Protein AF-A0A812GLA1-F1 (afdb_monomer_lite)

Foldseek 3Di:
DDDDDDDPDDDDDPVVVVVVVVVCVVVCVVVVVVVQLVVLLVLLVVQVVVCVVQLVQLLVQCVVPVWLQQSWDPGSRRHHDDDQFDTAGSNKTKGFSQGQQQPPPDTWIWIWDWDDDPSDTDIDIPDTGNNSVVSD

Structure (mmCIF, N/CA/C/O backbone):
data_AF-A0A812GLA1-F1
#
_entry.id   AF-A0A812GLA1-F1
#
loop_
_atom_site.group_PDB
_atom_site.id
_atom_site.type_symbol
_atom_site.label_atom_id
_atom_site.label_alt_id
_atom_site.label_comp_id
_atom_site.label_asym_id
_atom_site.label_entity_id
_atom_site.label_seq_id
_atom_site.pdbx_PDB_ins_code
_atom_site.Cartn_x
_atom_site.Cartn_y
_atom_site.Cartn_z
_atom_site.occupancy
_atom_site.B_iso_or_equiv
_atom_site.auth_seq_id
_atom_site.auth_comp_id
_atom_site.auth_asym_id
_atom_site.auth_atom_id
_atom_site.pdbx_PDB_model_num
ATOM 1 N N . MET A 1 1 ? -60.518 -28.190 35.971 1.00 52.91 1 MET A N 1
ATOM 2 C CA . MET A 1 1 ? -59.984 -26.832 36.213 1.00 52.91 1 MET A CA 1
ATOM 3 C C . MET A 1 1 ? -58.461 -26.913 36.173 1.00 52.91 1 MET A C 1
ATOM 5 O O . MET A 1 1 ? -57.882 -27.539 37.046 1.00 52.91 1 MET A O 1
ATOM 9 N N . LYS A 1 2 ? -57.820 -26.432 35.098 1.00 60.72 2 LYS A N 1
ATOM 10 C CA . LYS A 1 2 ? -56.354 -26.453 34.940 1.00 60.72 2 LYS A CA 1
ATOM 11 C C . LYS A 1 2 ? -55.816 -25.062 35.285 1.00 60.72 2 LYS A C 1
ATOM 13 O O . LYS A 1 2 ? -56.104 -24.107 34.572 1.00 60.72 2 LYS A O 1
ATOM 18 N N . THR A 1 3 ? -55.081 -24.948 36.387 1.00 64.38 3 THR A N 1
ATOM 19 C CA . THR A 1 3 ? -54.486 -23.686 36.851 1.00 64.38 3 THR A CA 1
ATOM 20 C C . THR A 1 3 ? -53.222 -23.397 36.048 1.00 64.38 3 THR A C 1
ATOM 22 O O . THR A 1 3 ? -52.204 -24.063 36.226 1.00 64.38 3 THR A O 1
ATOM 25 N N . ASN A 1 4 ? -53.284 -22.418 35.145 1.00 73.12 4 ASN A N 1
ATOM 26 C CA . ASN A 1 4 ? -52.138 -22.004 34.342 1.00 73.12 4 ASN A CA 1
ATOM 27 C C . ASN A 1 4 ? -51.274 -21.031 35.167 1.00 73.12 4 ASN A C 1
ATOM 29 O O . ASN A 1 4 ? -51.686 -19.906 35.448 1.00 73.12 4 ASN A O 1
ATOM 33 N N . LYS A 1 5 ? -50.093 -21.478 35.611 1.00 70.44 5 LYS A N 1
ATOM 34 C CA . LYS A 1 5 ? -49.131 -20.660 36.368 1.00 70.44 5 LYS A CA 1
ATOM 35 C C . LYS A 1 5 ? -48.445 -19.688 35.397 1.00 70.44 5 LYS A C 1
ATOM 37 O O . LYS A 1 5 ? -47.509 -20.066 34.700 1.00 70.44 5 LYS A O 1
ATOM 42 N N . GLN A 1 6 ? -48.917 -18.444 35.344 1.00 72.75 6 GLN A N 1
ATOM 43 C CA . GLN A 1 6 ? -48.248 -17.355 34.625 1.00 72.75 6 GLN A CA 1
ATOM 44 C C . GLN A 1 6 ? -46.863 -17.123 35.257 1.00 72.75 6 GLN A C 1
ATOM 46 O O . GLN A 1 6 ? -46.763 -16.668 36.398 1.00 72.75 6 GLN A O 1
ATOM 51 N N . LYS A 1 7 ? -45.783 -17.480 34.551 1.00 74.38 7 LYS A N 1
ATOM 52 C CA . LYS A 1 7 ? -44.422 -17.101 34.957 1.00 74.38 7 LYS A CA 1
ATOM 53 C C . LYS A 1 7 ? -44.277 -15.594 34.736 1.00 74.38 7 LYS A C 1
ATOM 55 O O . LYS A 1 7 ? -44.470 -15.130 33.618 1.00 74.38 7 LYS A O 1
ATOM 60 N N . LYS A 1 8 ? -43.946 -14.831 35.785 1.00 76.31 8 LYS A N 1
ATOM 61 C CA . LYS A 1 8 ? -43.612 -13.406 35.641 1.00 76.31 8 LYS A CA 1
ATOM 62 C C . LYS A 1 8 ? -42.404 -13.278 34.714 1.00 76.31 8 LYS A C 1
ATOM 64 O O . LYS A 1 8 ? -41.351 -13.842 35.000 1.00 76.31 8 LYS A O 1
ATOM 69 N N . GLN A 1 9 ? -42.575 -12.554 33.616 1.00 76.31 9 GLN A N 1
ATOM 70 C CA . GLN A 1 9 ? -41.505 -12.231 32.685 1.00 76.31 9 GLN A CA 1
ATOM 71 C C . GLN A 1 9 ? -40.557 -11.245 33.386 1.00 76.31 9 GLN A C 1
ATOM 73 O O . GLN A 1 9 ? -40.947 -10.123 33.702 1.00 76.31 9 GLN A O 1
ATOM 78 N N . GLN A 1 10 ? -39.346 -11.695 33.719 1.00 79.25 10 GLN A N 1
ATOM 79 C CA . GLN A 1 10 ? -38.297 -10.834 34.266 1.00 79.25 10 GLN A CA 1
ATOM 80 C C . GLN A 1 10 ? -37.656 -10.092 33.089 1.00 79.25 10 GLN A C 1
ATOM 82 O O . GLN A 1 10 ? -36.983 -10.705 32.265 1.00 79.25 10 GLN A O 1
ATOM 87 N N . GLY A 1 11 ? -37.961 -8.802 32.957 1.00 80.25 11 GLY A N 1
ATOM 88 C CA . GLY A 1 11 ? -37.334 -7.928 31.967 1.00 80.25 11 GLY A CA 1
ATOM 89 C C . GLY A 1 11 ? -35.970 -7.429 32.442 1.00 80.25 11 GLY A C 1
ATOM 90 O O . GLY A 1 11 ? -35.732 -7.334 33.645 1.00 80.25 11 GLY A O 1
ATOM 91 N N . PHE A 1 12 ? -35.102 -7.095 31.488 1.00 82.50 12 PHE A N 1
ATOM 92 C CA . PHE A 1 12 ? -33.842 -6.391 31.735 1.00 82.50 12 PHE A CA 1
ATOM 93 C C . PHE A 1 12 ? -34.127 -4.990 32.289 1.00 82.50 12 PHE A C 1
ATOM 95 O O . PHE A 1 12 ? -35.074 -4.328 31.852 1.00 82.50 12 PHE A O 1
ATOM 102 N N . THR A 1 13 ? -33.325 -4.519 33.239 1.00 92.69 13 THR A N 1
ATOM 103 C CA . THR A 1 13 ? -33.467 -3.161 33.768 1.00 92.69 13 THR A CA 1
ATOM 104 C C . THR A 1 13 ? -32.810 -2.143 32.832 1.00 92.69 13 THR A C 1
ATOM 106 O O . THR A 1 13 ? -31.803 -2.418 32.177 1.00 92.69 13 THR A O 1
ATOM 109 N N . LEU A 1 14 ? -33.353 -0.922 32.784 1.00 92.00 14 LEU A N 1
ATOM 110 C CA . LEU A 1 14 ? -32.733 0.172 32.024 1.00 92.00 14 LEU A CA 1
ATOM 111 C C . LEU A 1 14 ? -31.325 0.498 32.538 1.00 92.00 14 LEU A C 1
ATOM 113 O O . LEU A 1 14 ? -30.459 0.867 31.749 1.00 92.00 14 LEU A O 1
ATOM 117 N N . ILE A 1 15 ? -31.085 0.318 33.841 1.00 94.00 15 ILE A N 1
ATOM 118 C CA . ILE A 1 15 ? -29.770 0.551 34.439 1.00 94.00 15 ILE A CA 1
ATOM 119 C C . ILE A 1 15 ? -28.740 -0.486 33.976 1.00 94.00 15 ILE A C 1
ATOM 121 O O . ILE A 1 15 ? -27.620 -0.106 33.647 1.00 94.00 15 ILE A O 1
ATOM 125 N N . GLU A 1 16 ? -29.114 -1.764 33.857 1.00 93.19 16 GLU A N 1
ATOM 126 C CA . GLU A 1 16 ? -28.220 -2.792 33.310 1.00 93.19 16 GLU A CA 1
ATOM 127 C C . GLU A 1 16 ? -27.844 -2.478 31.860 1.00 93.19 16 GLU A C 1
ATOM 129 O O . GLU A 1 16 ? -26.675 -2.563 31.491 1.00 93.19 16 GLU A O 1
ATOM 134 N N . LEU A 1 17 ? -28.808 -2.042 31.047 1.00 92.06 17 LEU A N 1
ATOM 135 C CA . LEU A 1 17 ? -28.538 -1.684 29.657 1.00 92.06 17 LEU A CA 1
ATOM 136 C C . LEU A 1 17 ? -27.632 -0.446 29.544 1.00 92.06 17 LEU A C 1
ATOM 138 O O . LEU A 1 17 ? -26.712 -0.431 28.728 1.00 92.06 17 LEU A O 1
ATOM 142 N N . MET A 1 18 ? -27.832 0.568 30.389 1.00 94.00 18 MET A N 1
ATOM 143 C CA . MET A 1 18 ? -26.985 1.766 30.409 1.00 94.00 18 MET A CA 1
ATOM 144 C C . MET A 1 18 ? -25.534 1.465 30.802 1.00 94.00 18 MET A C 1
ATOM 146 O O . MET A 1 18 ? -24.616 2.006 30.187 1.00 94.00 18 MET A O 1
ATOM 150 N N . ILE A 1 19 ? -25.312 0.581 31.780 1.00 95.88 19 ILE A N 1
ATOM 151 C CA . ILE A 1 19 ? -23.957 0.176 32.183 1.00 95.88 19 ILE A CA 1
ATOM 152 C C . ILE A 1 19 ? -23.255 -0.558 31.034 1.00 95.88 19 ILE A C 1
ATOM 154 O O . ILE A 1 19 ? -22.090 -0.282 30.749 1.00 95.88 19 ILE A O 1
ATOM 158 N N . VAL A 1 20 ? -23.963 -1.445 30.328 1.00 96.25 20 VAL A N 1
ATOM 159 C CA . VAL A 1 20 ? -23.404 -2.165 29.173 1.00 96.25 20 VAL A CA 1
ATOM 160 C C . VAL A 1 20 ? -22.981 -1.193 28.069 1.00 96.25 20 VAL A C 1
ATOM 162 O O . VAL A 1 20 ? -21.866 -1.299 27.560 1.00 96.25 20 VAL A O 1
ATOM 165 N N . VAL A 1 21 ? -23.819 -0.205 27.738 1.00 95.56 21 VAL A N 1
ATOM 166 C CA . VAL A 1 21 ? -23.483 0.811 26.726 1.00 95.56 21 VAL A CA 1
ATOM 167 C C . VAL A 1 21 ? -22.274 1.646 27.152 1.00 95.56 21 VAL A C 1
ATOM 169 O O . VAL A 1 21 ? -21.407 1.913 26.323 1.00 95.56 21 VAL A O 1
ATOM 172 N N . ALA A 1 22 ? -22.166 2.009 28.434 1.00 96.50 22 ALA A N 1
ATOM 173 C CA . ALA A 1 22 ? -21.014 2.752 28.945 1.00 96.50 22 ALA A CA 1
ATOM 174 C C . ALA A 1 22 ? -19.702 1.960 28.799 1.00 96.50 22 ALA A C 1
ATOM 176 O O . ALA A 1 22 ? -18.701 2.506 28.334 1.00 96.50 22 ALA A O 1
ATOM 177 N N . ILE A 1 23 ? -19.711 0.664 29.133 1.00 97.25 23 ILE A N 1
ATOM 178 C CA . ILE A 1 23 ? -18.534 -0.207 28.993 1.00 97.25 23 ILE A CA 1
ATOM 179 C C . ILE A 1 23 ? -18.150 -0.366 27.516 1.00 97.25 23 ILE A C 1
ATOM 181 O O . ILE A 1 23 ? -16.980 -0.204 27.168 1.00 97.25 23 ILE A O 1
ATOM 185 N N . ILE A 1 24 ? -19.122 -0.632 26.634 1.00 96.88 24 ILE A N 1
ATOM 186 C CA . ILE A 1 24 ? -18.877 -0.742 25.187 1.00 96.88 24 ILE A CA 1
ATOM 187 C C . ILE A 1 24 ? -18.330 0.577 24.635 1.00 96.88 24 ILE A C 1
ATOM 189 O O . ILE A 1 24 ? -17.402 0.550 23.831 1.00 96.88 24 ILE A O 1
ATOM 193 N N . GLY A 1 25 ? -18.837 1.722 25.101 1.00 96.62 25 GLY A N 1
ATOM 194 C CA . GLY A 1 25 ? -18.344 3.044 24.718 1.00 96.62 25 GLY A CA 1
ATOM 195 C C . GLY A 1 25 ? -16.845 3.201 24.977 1.00 96.62 25 GLY A C 1
ATOM 196 O O . GLY A 1 25 ? -16.096 3.518 24.053 1.00 96.62 25 GLY A O 1
ATOM 197 N N . VAL A 1 26 ? -16.388 2.887 26.194 1.00 96.31 26 VAL A N 1
ATOM 198 C CA . VAL A 1 26 ? -14.962 2.967 26.563 1.00 96.31 26 VAL A CA 1
ATOM 199 C C . VAL A 1 26 ? -14.108 1.996 25.744 1.00 96.31 26 VAL A C 1
ATOM 201 O O . VAL A 1 26 ? -13.071 2.391 25.215 1.00 96.31 26 VAL A O 1
ATOM 204 N N . LEU A 1 27 ? -14.547 0.742 25.595 1.00 96.75 27 LEU A N 1
ATOM 205 C CA . LEU A 1 27 ? -13.808 -0.254 24.812 1.00 96.75 27 LEU A CA 1
ATOM 206 C C . LEU A 1 27 ? -13.718 0.140 23.331 1.00 96.75 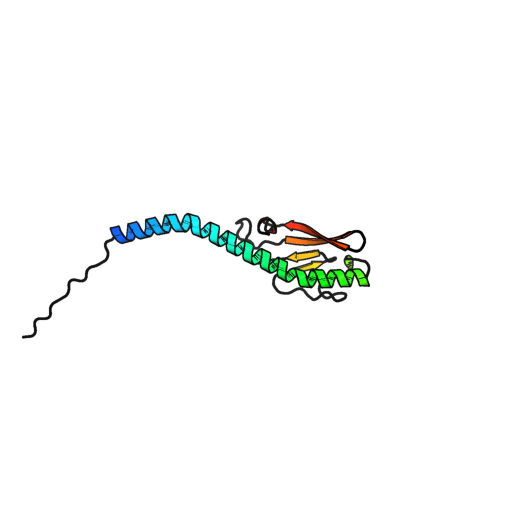27 LEU A C 1
ATOM 208 O O . LEU A 1 27 ? -12.659 0.001 22.721 1.00 96.75 27 LEU A O 1
ATOM 212 N N . SER A 1 28 ? -14.803 0.671 22.762 1.00 95.75 28 SER A N 1
ATOM 213 C CA . SER A 1 28 ? -14.868 1.070 21.352 1.00 95.75 28 SER A CA 1
ATOM 214 C C . SER A 1 28 ? -13.921 2.223 21.020 1.00 95.75 28 SER A C 1
ATOM 216 O O . SER A 1 28 ? -13.312 2.212 19.953 1.00 95.75 28 SER A O 1
ATOM 218 N N . ALA A 1 29 ? -13.725 3.164 21.950 1.00 95.06 29 ALA A N 1
ATOM 219 C CA . ALA A 1 29 ? -12.838 4.308 21.755 1.00 95.06 29 ALA A CA 1
ATOM 220 C C . ALA A 1 29 ? -11.371 3.897 21.535 1.00 95.06 29 ALA A C 1
ATOM 222 O O . ALA A 1 29 ? -10.651 4.579 20.816 1.00 95.06 29 ALA A O 1
ATOM 223 N N . ILE A 1 30 ? -10.939 2.775 22.122 1.00 94.38 30 ILE A N 1
ATOM 224 C CA . ILE A 1 30 ? -9.576 2.239 21.970 1.00 94.38 30 ILE A CA 1
ATOM 225 C C . ILE A 1 30 ? -9.522 1.214 20.831 1.00 94.38 30 ILE A C 1
ATOM 227 O O . ILE A 1 30 ? -8.586 1.205 20.034 1.00 94.38 30 ILE A O 1
ATOM 231 N N . ALA A 1 31 ? -10.533 0.347 20.739 1.00 94.19 31 ALA A N 1
ATOM 232 C CA . ALA A 1 31 ? -10.544 -0.752 19.781 1.00 94.19 31 ALA A CA 1
ATOM 233 C C . ALA A 1 31 ? -10.715 -0.281 18.330 1.00 94.19 31 ALA A C 1
ATOM 235 O O . ALA A 1 31 ? -10.104 -0.861 17.435 1.00 94.19 31 ALA A O 1
ATOM 236 N N . ILE A 1 32 ? -11.527 0.755 18.080 1.00 93.12 32 ILE A N 1
ATOM 237 C CA . ILE A 1 32 ? -11.802 1.222 16.714 1.00 93.12 32 ILE A CA 1
ATOM 238 C C . ILE A 1 32 ? -10.543 1.808 16.052 1.00 93.12 32 ILE A C 1
ATOM 240 O O . ILE A 1 32 ? -10.232 1.355 14.950 1.00 93.12 32 ILE A O 1
ATOM 244 N N . PRO A 1 33 ? -9.793 2.747 16.668 1.00 91.56 33 PRO A N 1
ATOM 245 C CA . PRO A 1 33 ? -8.554 3.254 16.075 1.00 91.56 33 PRO A CA 1
ATOM 246 C C . PRO A 1 33 ? -7.524 2.145 15.839 1.00 91.56 33 PRO A C 1
ATOM 248 O O . PRO A 1 33 ? -7.030 1.995 14.729 1.00 91.56 33 PRO A O 1
ATOM 251 N N . ALA A 1 34 ? -7.297 1.279 16.833 1.00 92.94 34 ALA A N 1
ATOM 252 C CA . ALA A 1 34 ? -6.329 0.189 16.706 1.00 92.94 34 ALA A CA 1
ATOM 253 C C . ALA A 1 34 ? -6.690 -0.810 15.590 1.00 92.94 34 ALA A C 1
ATOM 255 O O . ALA A 1 34 ? -5.814 -1.305 14.879 1.00 92.94 34 ALA A O 1
ATOM 256 N N . TYR A 1 35 ? -7.981 -1.117 15.416 1.00 94.12 35 TYR A N 1
ATOM 257 C CA . TYR A 1 35 ? -8.438 -1.973 14.323 1.00 94.12 35 TYR A CA 1
ATOM 258 C C . TYR A 1 35 ? -8.248 -1.301 12.958 1.00 94.12 35 TYR A C 1
ATOM 260 O O . TYR A 1 35 ? -7.805 -1.964 12.020 1.00 94.12 35 TYR A O 1
ATOM 268 N N . LYS A 1 36 ? -8.527 0.005 12.851 1.00 91.69 36 LYS A N 1
ATOM 269 C CA . LYS A 1 36 ? -8.281 0.774 11.623 1.00 91.69 36 LYS A CA 1
ATOM 270 C C . LYS A 1 36 ? -6.807 0.717 11.225 1.00 91.69 36 LYS A C 1
ATOM 272 O O . LYS A 1 36 ? -6.522 0.254 10.122 1.00 91.69 36 LYS A O 1
ATOM 277 N N . ASP A 1 37 ? -5.892 1.040 12.137 1.00 92.56 37 ASP A N 1
ATOM 278 C CA . ASP A 1 37 ? -4.445 1.008 11.877 1.00 92.56 37 ASP A CA 1
ATOM 279 C C . ASP A 1 37 ? -3.981 -0.380 11.414 1.00 92.56 37 ASP A C 1
ATOM 281 O O . ASP A 1 37 ? -3.208 -0.514 10.463 1.00 92.56 37 ASP A O 1
ATOM 285 N N . TYR A 1 38 ? -4.502 -1.442 12.041 1.00 94.19 38 TYR A N 1
ATOM 286 C CA . TYR A 1 38 ? -4.207 -2.817 11.638 1.00 94.19 38 TYR A CA 1
ATOM 287 C C . TYR A 1 38 ? -4.685 -3.122 10.211 1.00 94.19 38 TYR A C 1
ATOM 289 O O . TYR A 1 38 ? -3.954 -3.734 9.427 1.00 94.19 38 TYR A O 1
ATOM 297 N N . THR A 1 39 ? -5.895 -2.690 9.849 1.00 94.12 39 THR A N 1
ATOM 298 C CA . THR A 1 39 ? -6.421 -2.891 8.492 1.00 94.12 39 THR A CA 1
ATOM 299 C C . THR A 1 39 ? -5.662 -2.080 7.445 1.00 94.12 39 THR A C 1
ATOM 301 O O . THR A 1 39 ? -5.373 -2.618 6.376 1.00 94.12 39 THR A O 1
ATOM 304 N N . ILE A 1 40 ? -5.275 -0.837 7.750 1.00 94.19 40 ILE A N 1
ATOM 305 C CA . ILE A 1 40 ? -4.451 0.004 6.871 1.00 94.19 40 ILE A CA 1
ATOM 306 C C . ILE A 1 40 ? -3.118 -0.698 6.621 1.00 94.19 40 ILE A C 1
ATOM 308 O O . ILE A 1 40 ? -2.789 -1.016 5.477 1.00 94.19 40 ILE A O 1
ATOM 312 N N . LYS A 1 41 ? -2.417 -1.080 7.695 1.00 94.25 41 LYS A N 1
ATOM 313 C CA . LYS A 1 41 ? -1.158 -1.825 7.618 1.00 94.25 41 LYS A CA 1
ATOM 314 C C . LYS A 1 41 ? -1.272 -3.096 6.785 1.00 94.25 41 LYS A C 1
ATOM 316 O O . LYS A 1 41 ? -0.440 -3.339 5.914 1.00 94.25 41 LYS A O 1
ATOM 321 N N . SER A 1 42 ? -2.303 -3.905 7.019 1.00 94.94 42 SER A N 1
ATOM 322 C CA . SER A 1 42 ? -2.501 -5.145 6.265 1.00 94.94 42 SER A CA 1
ATOM 323 C C . SER A 1 42 ? -2.682 -4.891 4.766 1.00 94.94 42 SER A C 1
ATOM 325 O O . SER A 1 42 ? -2.159 -5.660 3.960 1.00 94.94 42 SER A O 1
ATOM 327 N N . ASN A 1 43 ? -3.419 -3.848 4.378 1.00 94.06 43 ASN A N 1
ATOM 328 C CA . ASN A 1 43 ? -3.629 -3.515 2.969 1.00 94.06 43 ASN A CA 1
ATOM 329 C C . ASN A 1 43 ? -2.358 -2.952 2.324 1.00 94.06 43 ASN A C 1
ATOM 331 O O . ASN A 1 43 ? -2.011 -3.359 1.215 1.00 94.06 43 ASN A O 1
ATOM 335 N N . VAL A 1 44 ? -1.629 -2.081 3.023 1.00 93.62 44 VAL A N 1
ATOM 336 C CA . VAL A 1 44 ? -0.367 -1.503 2.540 1.00 93.62 44 VAL A CA 1
ATOM 337 C C . VAL A 1 44 ? 0.691 -2.596 2.329 1.00 93.62 44 VAL A C 1
ATOM 339 O O . VAL A 1 44 ? 1.274 -2.686 1.249 1.00 93.62 44 VAL A O 1
ATOM 342 N N . VAL A 1 45 ? 0.871 -3.508 3.293 1.00 93.94 45 VAL A N 1
ATOM 343 C CA . VAL A 1 45 ? 1.805 -4.645 3.166 1.00 93.94 45 VAL A CA 1
ATOM 344 C C . VAL A 1 45 ? 1.396 -5.591 2.035 1.00 93.94 45 VAL A C 1
ATOM 346 O O . VAL A 1 45 ? 2.248 -6.044 1.270 1.00 93.94 45 VAL A O 1
ATOM 349 N N . ALA A 1 46 ? 0.099 -5.877 1.887 1.00 93.75 46 ALA A N 1
ATOM 350 C CA . ALA A 1 46 ? -0.385 -6.709 0.789 1.00 93.75 46 ALA A CA 1
ATOM 351 C C . ALA A 1 46 ? -0.117 -6.058 -0.579 1.00 93.75 46 ALA A C 1
ATOM 353 O O . ALA A 1 46 ? 0.328 -6.735 -1.502 1.00 93.75 46 ALA A O 1
ATOM 354 N N . THR A 1 47 ? -0.292 -4.741 -0.685 1.00 94.25 47 THR A N 1
ATOM 355 C CA . THR A 1 47 ? 0.016 -3.969 -1.900 1.00 94.25 47 THR A CA 1
ATOM 356 C C . THR A 1 47 ? 1.503 -4.013 -2.238 1.00 94.25 47 THR A C 1
ATOM 358 O O . THR A 1 47 ? 1.87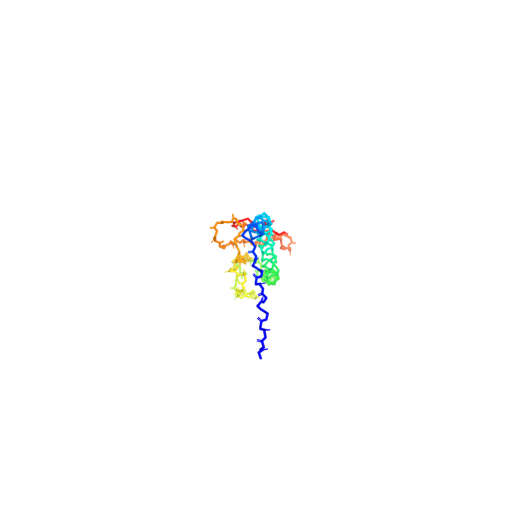9 -4.261 -3.384 1.00 94.25 47 THR A O 1
ATOM 361 N N . LEU A 1 48 ? 2.371 -3.858 -1.233 1.00 92.94 48 LEU A N 1
ATOM 362 C CA . LEU A 1 48 ? 3.812 -3.984 -1.429 1.00 92.94 48 LEU A CA 1
ATOM 363 C C . LEU A 1 48 ? 4.182 -5.399 -1.901 1.00 92.94 48 LEU A C 1
ATOM 365 O O . LEU A 1 48 ? 4.996 -5.555 -2.811 1.00 92.94 48 LEU A O 1
ATOM 369 N N . SER A 1 49 ? 3.549 -6.432 -1.341 1.00 93.88 49 SER A N 1
ATOM 370 C CA . SER A 1 49 ? 3.743 -7.812 -1.791 1.00 93.88 49 SER A CA 1
ATOM 371 C C . SER A 1 49 ? 3.294 -8.028 -3.240 1.00 93.88 49 SER A C 1
ATOM 373 O O . SER A 1 49 ? 3.959 -8.763 -3.968 1.00 93.88 49 SER A O 1
ATOM 375 N N . GLU A 1 50 ? 2.201 -7.399 -3.679 1.00 93.69 50 GLU A N 1
ATOM 376 C CA . GLU A 1 50 ? 1.749 -7.441 -5.079 1.00 93.69 50 GLU A CA 1
ATOM 377 C C . GLU A 1 50 ? 2.782 -6.789 -6.015 1.00 93.69 50 GLU A C 1
ATOM 379 O O . GLU A 1 50 ? 3.102 -7.343 -7.074 1.00 93.69 50 GLU A O 1
ATOM 384 N N . SER A 1 51 ? 3.384 -5.669 -5.592 1.00 94.12 51 SER A N 1
ATOM 385 C CA . SER A 1 51 ? 4.398 -4.960 -6.384 1.00 94.12 51 SER A CA 1
ATOM 386 C C . SER A 1 51 ? 5.672 -5.777 -6.629 1.00 94.12 51 SER A C 1
ATOM 388 O O . SER A 1 51 ? 6.351 -5.555 -7.629 1.00 94.12 51 SER A O 1
ATOM 390 N N . ALA A 1 52 ? 5.991 -6.760 -5.776 1.00 93.88 52 ALA A N 1
ATOM 391 C CA . ALA A 1 52 ? 7.211 -7.563 -5.885 1.00 93.88 52 ALA A CA 1
ATOM 392 C C . ALA A 1 52 ? 7.356 -8.255 -7.253 1.00 93.88 52 ALA A C 1
ATOM 394 O O . ALA A 1 52 ? 8.451 -8.288 -7.814 1.00 93.88 52 ALA A O 1
ATOM 395 N N . SER A 1 53 ? 6.249 -8.749 -7.815 1.00 94.25 53 SER A N 1
ATOM 396 C CA . SER A 1 53 ? 6.236 -9.374 -9.145 1.00 94.25 53 SER A CA 1
ATOM 397 C C . SER A 1 53 ? 6.595 -8.382 -10.261 1.00 94.25 53 SER A C 1
ATOM 399 O O . SER A 1 53 ? 7.397 -8.693 -11.144 1.00 94.25 53 SER A O 1
ATOM 401 N N . TYR A 1 54 ? 6.083 -7.152 -10.170 1.00 95.75 54 TYR A N 1
ATOM 402 C CA . TYR A 1 54 ? 6.400 -6.070 -11.097 1.00 95.75 54 TYR A CA 1
ATOM 403 C C . TYR A 1 54 ? 7.842 -5.591 -10.937 1.00 95.75 54 TYR A C 1
ATOM 405 O O . TYR A 1 54 ? 8.504 -5.365 -11.945 1.00 95.75 54 TYR A O 1
ATOM 413 N N . LYS A 1 55 ? 8.383 -5.524 -9.709 1.00 94.94 55 LYS A N 1
ATOM 414 C CA . LYS A 1 55 ? 9.802 -5.191 -9.479 1.00 94.94 55 LYS A CA 1
ATOM 415 C C . LYS A 1 55 ? 10.729 -6.138 -10.238 1.00 94.94 55 LYS A C 1
ATOM 417 O O . LYS A 1 55 ? 11.700 -5.690 -10.842 1.00 94.94 55 LYS A O 1
ATOM 422 N N . THR A 1 56 ? 10.429 -7.438 -10.224 1.00 94.75 56 THR A N 1
ATOM 423 C CA . THR A 1 56 ? 11.195 -8.431 -10.988 1.00 94.75 56 THR A CA 1
ATOM 424 C C . THR A 1 56 ? 11.060 -8.203 -12.492 1.00 94.75 56 THR A C 1
ATOM 426 O O . THR A 1 56 ? 12.074 -8.194 -13.185 1.00 94.75 56 THR A O 1
ATOM 429 N N . ALA A 1 57 ? 9.848 -7.969 -13.002 1.00 95.62 57 ALA A N 1
ATOM 430 C CA . ALA A 1 57 ? 9.633 -7.710 -14.427 1.00 95.62 57 ALA A CA 1
ATOM 431 C C . ALA A 1 57 ? 10.348 -6.432 -14.908 1.00 95.62 57 ALA A C 1
ATOM 433 O O . ALA A 1 57 ? 11.010 -6.445 -15.941 1.00 95.62 57 ALA A O 1
ATOM 434 N N . ILE A 1 58 ? 10.295 -5.356 -14.122 1.00 95.62 58 ILE A N 1
ATOM 435 C CA . ILE A 1 58 ? 10.989 -4.089 -14.398 1.00 95.62 58 ILE A CA 1
ATOM 436 C C . ILE A 1 58 ? 12.507 -4.289 -14.365 1.00 95.62 58 ILE A C 1
ATOM 438 O O . ILE A 1 58 ? 13.215 -3.773 -15.225 1.00 95.62 58 ILE A O 1
ATOM 442 N N . ALA A 1 59 ? 13.020 -5.090 -13.425 1.00 94.06 59 ALA A N 1
ATOM 443 C CA . ALA A 1 59 ? 14.441 -5.413 -13.373 1.00 94.06 59 ALA A CA 1
ATOM 444 C C . ALA A 1 59 ? 14.926 -6.187 -14.605 1.00 94.06 59 ALA A C 1
ATOM 446 O O . ALA A 1 59 ? 16.058 -5.982 -15.043 1.00 94.06 59 ALA A O 1
ATOM 447 N N . LEU A 1 60 ? 14.092 -7.065 -15.167 1.00 94.25 60 LEU A N 1
ATOM 448 C CA . LEU A 1 60 ? 14.389 -7.759 -16.420 1.00 94.25 60 LEU A CA 1
ATOM 449 C C . LEU A 1 60 ? 14.318 -6.798 -17.611 1.00 94.25 60 LEU A C 1
ATOM 451 O O . LEU A 1 60 ? 15.276 -6.717 -18.374 1.00 94.25 60 LEU A O 1
ATOM 455 N N . CYS A 1 61 ? 13.255 -5.996 -17.709 1.00 95.62 61 CYS A N 1
ATOM 456 C CA . CYS A 1 61 ? 13.118 -4.975 -18.748 1.00 95.62 61 CYS A CA 1
ATOM 457 C C . CYS A 1 61 ? 14.319 -4.016 -18.772 1.00 95.62 61 CYS A C 1
ATOM 459 O O . CYS A 1 61 ? 14.847 -3.696 -19.838 1.00 95.62 61 CYS A O 1
ATOM 461 N N . TYR A 1 62 ? 14.809 -3.589 -17.607 1.00 94.50 62 TYR A N 1
ATOM 462 C CA . TYR A 1 62 ? 15.985 -2.730 -17.527 1.00 94.50 62 TYR A CA 1
ATOM 463 C C . TYR A 1 62 ? 17.266 -3.428 -17.988 1.00 94.50 62 TYR A C 1
ATOM 465 O O . TYR A 1 62 ? 18.090 -2.808 -18.654 1.00 94.50 62 TYR A O 1
ATOM 473 N N . GLN A 1 63 ? 17.435 -4.714 -17.673 1.00 92.88 63 GLN A N 1
ATOM 474 C CA . GLN A 1 63 ? 18.582 -5.492 -18.149 1.00 92.88 63 GLN A CA 1
ATOM 475 C C . GLN A 1 63 ? 18.576 -5.665 -19.674 1.00 92.88 63 GLN A C 1
ATOM 477 O O . GLN A 1 63 ? 19.643 -5.672 -20.282 1.00 92.88 63 GLN A O 1
ATOM 482 N N . GLU A 1 64 ? 17.399 -5.776 -20.293 1.00 93.00 64 GLU A N 1
ATOM 483 C CA . GLU A 1 64 ? 17.265 -5.926 -21.747 1.00 93.00 64 GLU A CA 1
ATOM 484 C C . GLU A 1 64 ? 17.385 -4.593 -22.497 1.00 93.00 64 GLU A C 1
ATOM 486 O O . GLU A 1 64 ? 18.037 -4.517 -23.538 1.00 93.00 64 GLU A O 1
ATOM 491 N N . THR A 1 65 ? 16.758 -3.535 -21.980 1.00 93.56 65 THR A N 1
ATOM 492 C CA . THR A 1 65 ? 16.631 -2.248 -22.684 1.00 93.56 65 THR A CA 1
ATOM 493 C C . THR A 1 65 ? 17.667 -1.207 -22.259 1.00 93.56 65 THR A C 1
ATOM 495 O O . THR A 1 65 ? 17.887 -0.231 -22.975 1.00 93.56 65 THR A O 1
ATOM 498 N N . GLY A 1 66 ? 18.283 -1.374 -21.087 1.00 91.06 66 GLY A N 1
ATOM 499 C CA . GLY A 1 66 ? 19.243 -0.437 -20.500 1.00 91.06 66 GLY A CA 1
ATOM 500 C C . GLY A 1 66 ? 18.643 0.877 -19.982 1.00 91.06 66 GLY A C 1
ATOM 501 O O . GLY A 1 66 ? 19.393 1.725 -19.495 1.00 91.06 66 GLY A O 1
ATOM 502 N N . ALA A 1 67 ? 17.322 1.076 -20.067 1.00 91.81 67 ALA A N 1
ATOM 503 C CA . ALA A 1 67 ? 16.668 2.329 -19.693 1.00 91.81 67 ALA A CA 1
ATOM 504 C C . ALA A 1 67 ? 15.311 2.090 -19.017 1.00 91.81 67 ALA A C 1
ATOM 506 O O . ALA A 1 67 ? 14.426 1.464 -19.591 1.00 91.81 67 ALA A O 1
ATOM 507 N N . MET A 1 68 ? 15.124 2.659 -17.820 1.00 92.06 68 MET A N 1
ATOM 508 C CA . MET A 1 68 ? 13.863 2.548 -17.069 1.00 92.06 68 MET A CA 1
ATOM 509 C C . MET A 1 68 ? 12.672 3.161 -17.806 1.00 92.06 68 MET A C 1
ATOM 511 O O . MET A 1 68 ? 11.562 2.663 -17.667 1.00 92.06 68 MET A O 1
ATOM 515 N N . ALA A 1 69 ? 12.920 4.161 -18.658 1.00 94.25 69 ALA A N 1
ATOM 516 C CA . ALA A 1 69 ? 11.904 4.810 -19.487 1.00 94.25 69 ALA A CA 1
ATOM 517 C C . ALA A 1 69 ? 11.201 3.878 -20.491 1.00 94.25 69 ALA A C 1
ATOM 519 O O . ALA A 1 69 ? 10.215 4.252 -21.109 1.00 94.25 69 ALA A O 1
ATOM 520 N N . ASN A 1 70 ? 11.715 2.660 -20.683 1.00 94.50 70 ASN A N 1
ATOM 521 C CA . ASN A 1 70 ? 11.084 1.649 -21.529 1.00 94.50 70 ASN A CA 1
ATOM 522 C C . ASN A 1 70 ? 10.270 0.626 -20.719 1.00 94.50 70 ASN A C 1
ATOM 524 O O . ASN A 1 70 ? 9.668 -0.275 -21.303 1.00 94.50 70 ASN A O 1
ATOM 528 N N . CYS A 1 71 ? 10.265 0.723 -19.391 1.00 95.62 71 CYS A N 1
ATOM 529 C CA . CYS A 1 71 ? 9.694 -0.275 -18.489 1.00 95.62 71 CYS A CA 1
ATOM 530 C C . CYS A 1 71 ? 8.336 0.163 -17.939 1.00 95.62 71 CYS A C 1
ATOM 532 O O . CYS A 1 71 ? 8.091 0.112 -16.732 1.00 95.62 71 CYS A O 1
ATOM 534 N N . ASP A 1 72 ? 7.465 0.588 -18.849 1.00 96.75 72 ASP A N 1
ATOM 535 C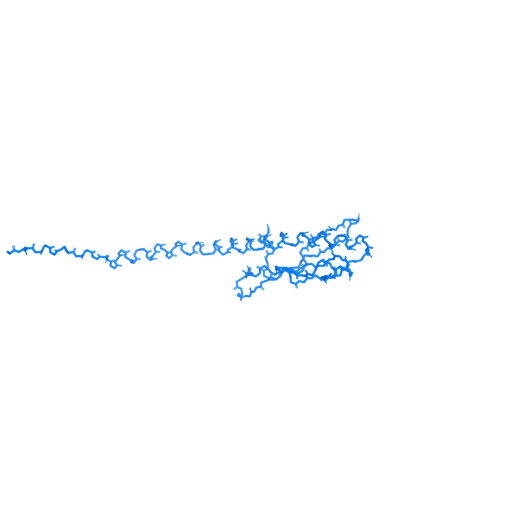 CA . ASP A 1 72 ? 6.078 0.950 -18.569 1.00 96.75 72 ASP A CA 1
ATOM 536 C C . ASP A 1 72 ? 5.170 -0.278 -18.492 1.00 96.75 72 ASP A C 1
ATOM 538 O O . ASP A 1 72 ? 5.478 -1.355 -19.009 1.00 96.75 72 ASP A O 1
ATOM 542 N N . ALA A 1 73 ? 3.997 -0.104 -17.887 1.00 96.56 73 ALA A N 1
ATOM 543 C CA . ALA A 1 73 ? 2.976 -1.143 -17.837 1.00 96.56 73 ALA A CA 1
ATOM 544 C C . ALA A 1 73 ? 2.623 -1.680 -19.238 1.00 96.56 73 ALA A C 1
ATOM 546 O O . ALA A 1 73 ? 2.213 -0.932 -20.124 1.00 96.56 73 ALA A O 1
ATOM 547 N N . GLY A 1 74 ? 2.719 -2.998 -19.425 1.00 95.12 74 GLY A N 1
ATOM 548 C CA . GLY A 1 74 ? 2.412 -3.658 -20.697 1.00 95.12 74 GLY A CA 1
ATOM 549 C C . GLY A 1 74 ? 3.507 -3.551 -21.766 1.00 95.12 74 GLY A C 1
ATOM 550 O O . GLY A 1 74 ? 3.308 -4.058 -22.871 1.00 95.12 74 GLY A O 1
ATOM 551 N N . ALA A 1 75 ? 4.648 -2.924 -21.469 1.00 94.75 75 ALA A N 1
ATOM 552 C CA . ALA A 1 75 ? 5.768 -2.769 -22.392 1.00 94.75 75 ALA A CA 1
ATOM 553 C C . ALA A 1 75 ? 6.952 -3.665 -22.000 1.00 94.75 75 ALA A C 1
ATOM 555 O O . ALA A 1 75 ? 7.186 -3.922 -20.823 1.00 94.75 75 ALA A O 1
ATOM 556 N N . ASN A 1 76 ? 7.717 -4.137 -22.993 1.00 94.12 76 ASN A N 1
ATOM 557 C CA . ASN A 1 76 ? 9.011 -4.818 -22.804 1.00 94.12 76 ASN A CA 1
ATOM 558 C C . ASN A 1 76 ? 9.012 -5.904 -21.703 1.00 94.12 76 ASN A C 1
ATOM 560 O O . ASN A 1 76 ? 9.910 -5.974 -20.870 1.00 94.12 76 ASN A O 1
ATOM 564 N N . GLY A 1 77 ? 7.963 -6.735 -21.675 1.00 93.06 77 GLY A N 1
ATOM 565 C CA . GLY A 1 77 ? 7.825 -7.838 -20.715 1.00 93.06 77 GLY A CA 1
ATOM 566 C C . GLY A 1 77 ? 7.266 -7.451 -19.340 1.00 93.06 77 GLY A C 1
ATOM 567 O O . GLY A 1 77 ? 6.979 -8.341 -18.539 1.00 93.06 77 GLY A O 1
ATOM 568 N N . VAL A 1 78 ? 7.044 -6.162 -19.067 1.00 96.50 78 VAL A N 1
ATOM 569 C CA . VAL A 1 78 ? 6.323 -5.697 -17.877 1.00 96.50 78 VAL A CA 1
ATOM 570 C C . VAL A 1 78 ? 4.824 -5.963 -18.070 1.00 96.50 78 VAL A C 1
ATOM 572 O O . VAL A 1 78 ? 4.246 -5.515 -19.063 1.00 96.50 78 VAL A O 1
ATOM 575 N N . PRO A 1 79 ? 4.153 -6.688 -17.156 1.00 96.00 79 PRO A N 1
ATOM 576 C CA . PRO A 1 79 ? 2.714 -6.912 -17.249 1.00 96.00 79 PRO A CA 1
ATOM 577 C C . PRO A 1 79 ? 1.916 -5.602 -17.205 1.00 96.00 79 PRO A C 1
ATOM 579 O O . PRO A 1 79 ? 2.357 -4.605 -16.632 1.00 96.00 79 PRO A O 1
ATOM 582 N N . ALA A 1 80 ? 0.712 -5.609 -17.779 1.00 95.94 80 ALA A N 1
ATOM 583 C CA . ALA A 1 80 ? -0.244 -4.528 -17.552 1.00 95.94 80 ALA A CA 1
ATOM 584 C C . ALA A 1 80 ? -0.617 -4.456 -16.062 1.00 95.94 80 ALA A C 1
ATOM 586 O O . ALA A 1 80 ? -0.639 -5.480 -15.375 1.00 95.94 80 ALA A O 1
ATOM 587 N N . VAL A 1 81 ? -0.924 -3.254 -15.573 1.00 95.06 81 VAL A N 1
ATOM 588 C CA . VAL A 1 81 ? -1.309 -3.056 -14.172 1.00 95.06 81 VAL A CA 1
ATOM 589 C C . VAL A 1 81 ? -2.621 -3.760 -13.839 1.00 95.06 81 VAL A C 1
ATOM 591 O O . VAL A 1 81 ? -3.542 -3.829 -14.655 1.00 95.06 81 VAL A O 1
ATOM 594 N N . ALA A 1 82 ? -2.702 -4.279 -12.619 1.00 92.56 82 ALA A N 1
ATOM 595 C CA . ALA A 1 82 ? -3.876 -4.953 -12.090 1.00 92.56 82 ALA A CA 1
ATOM 596 C C . ALA A 1 82 ? -3.884 -4.900 -10.557 1.00 92.56 82 ALA A C 1
ATOM 598 O O . ALA A 1 82 ? -2.842 -4.733 -9.918 1.00 92.56 82 ALA A O 1
ATOM 599 N N . GLY A 1 83 ? -5.063 -5.120 -9.970 1.00 92.44 83 GLY A N 1
ATOM 600 C CA . GLY A 1 83 ? -5.222 -5.181 -8.519 1.00 92.44 83 GLY A CA 1
ATOM 601 C C . GLY A 1 83 ? -4.939 -3.832 -7.867 1.00 92.44 83 GLY A C 1
ATOM 602 O O . GLY A 1 83 ? -5.535 -2.827 -8.252 1.00 92.44 83 GLY A O 1
ATOM 603 N N . ARG A 1 84 ? -4.041 -3.817 -6.876 1.00 93.25 84 ARG A N 1
ATOM 604 C CA . ARG A 1 84 ? -3.672 -2.606 -6.126 1.00 93.25 84 ARG A CA 1
ATOM 605 C C . ARG A 1 84 ? -2.529 -1.812 -6.761 1.00 93.25 84 ARG A C 1
ATOM 607 O O . ARG A 1 84 ? -2.079 -0.817 -6.196 1.00 93.25 84 ARG A O 1
ATOM 614 N N . ILE A 1 85 ? -2.051 -2.238 -7.928 1.00 94.94 85 ILE A N 1
ATOM 615 C CA . ILE A 1 85 ? -1.098 -1.479 -8.737 1.00 94.94 85 ILE A CA 1
ATOM 616 C C . ILE A 1 85 ? -1.899 -0.647 -9.733 1.00 94.94 85 ILE A C 1
ATOM 618 O O . ILE A 1 85 ? -2.653 -1.197 -10.533 1.00 94.94 85 ILE A O 1
ATOM 622 N N . SER A 1 86 ? -1.759 0.674 -9.665 1.00 93.31 86 SER A N 1
ATOM 623 C CA . SER A 1 86 ? -2.554 1.621 -10.455 1.00 93.31 86 SER A CA 1
ATOM 624 C C . SER A 1 86 ? -1.780 2.240 -11.616 1.00 93.31 86 SER A C 1
ATOM 626 O O . SER A 1 86 ? -2.392 2.744 -12.556 1.00 93.31 86 SER A O 1
ATOM 628 N N . GLY A 1 87 ? -0.449 2.158 -11.602 1.00 95.00 87 GLY A N 1
ATOM 629 C CA . GLY A 1 87 ? 0.390 2.651 -12.689 1.00 95.00 87 GLY A CA 1
ATOM 630 C C . GLY A 1 87 ? 1.804 2.093 -12.627 1.00 95.00 87 GLY A C 1
ATOM 631 O O . GLY A 1 87 ? 2.312 1.794 -11.549 1.00 95.00 87 GLY A O 1
ATOM 632 N N . ILE A 1 88 ? 2.431 1.954 -13.794 1.00 96.62 88 ILE A N 1
ATOM 633 C CA . ILE A 1 88 ? 3.878 1.782 -13.913 1.00 96.62 88 ILE A CA 1
ATOM 634 C C . ILE A 1 88 ? 4.341 2.700 -15.032 1.00 96.62 88 ILE A C 1
ATOM 636 O O . ILE A 1 88 ? 3.899 2.540 -16.172 1.00 96.62 88 ILE A O 1
ATOM 640 N N . THR A 1 89 ? 5.196 3.657 -14.688 1.00 96.00 89 THR A N 1
ATOM 641 C CA . THR A 1 89 ? 5.748 4.635 -15.629 1.00 96.00 89 THR A CA 1
ATOM 642 C C . THR A 1 89 ? 7.223 4.822 -15.346 1.00 96.00 89 THR A C 1
ATOM 644 O O . THR A 1 89 ? 7.599 5.027 -14.193 1.00 96.00 89 THR A O 1
ATOM 647 N N . ASP A 1 90 ? 8.058 4.714 -16.373 1.00 94.81 90 ASP A N 1
ATOM 648 C CA . ASP A 1 90 ? 9.515 4.749 -16.265 1.00 94.81 90 ASP A CA 1
ATOM 649 C C . ASP A 1 90 ? 10.041 3.781 -15.181 1.00 94.81 90 ASP A C 1
ATOM 651 O O . ASP A 1 90 ? 10.936 4.101 -14.396 1.00 94.81 90 ASP A O 1
ATOM 655 N N . GLY A 1 91 ? 9.415 2.603 -15.061 1.00 93.38 91 GLY A N 1
ATOM 656 C CA . GLY A 1 91 ? 9.704 1.611 -14.022 1.00 93.38 91 GLY A CA 1
ATOM 657 C C . GLY A 1 91 ? 9.270 1.993 -12.597 1.00 93.38 91 GLY A C 1
ATOM 658 O O . GLY A 1 91 ? 9.387 1.165 -11.694 1.00 93.38 91 GLY A O 1
ATOM 659 N N . ALA A 1 92 ? 8.758 3.201 -12.352 1.00 96.06 92 ALA A N 1
ATOM 660 C CA . ALA A 1 92 ? 8.193 3.583 -11.063 1.00 96.06 92 ALA A CA 1
ATOM 661 C C . ALA A 1 92 ? 6.796 2.979 -10.894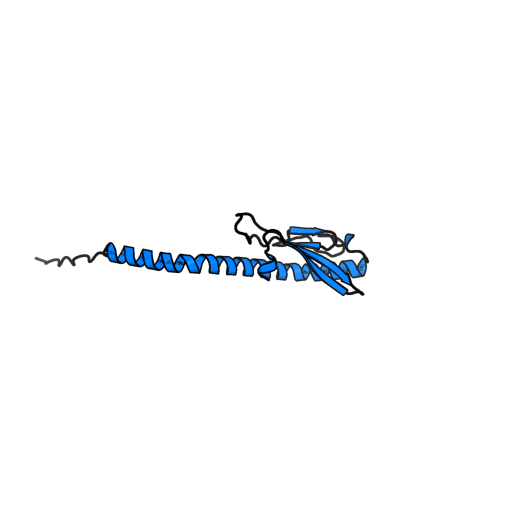 1.00 96.06 92 ALA A C 1
ATOM 663 O O . ALA A 1 92 ? 5.940 3.128 -11.763 1.00 96.06 92 ALA A O 1
ATOM 664 N N . ILE A 1 93 ? 6.566 2.300 -9.770 1.00 96.19 93 ILE A N 1
ATOM 665 C CA . ILE A 1 93 ? 5.319 1.587 -9.485 1.00 96.19 93 ILE A CA 1
ATOM 666 C C . ILE A 1 93 ? 4.431 2.471 -8.615 1.00 96.19 93 ILE A C 1
ATOM 668 O O . ILE A 1 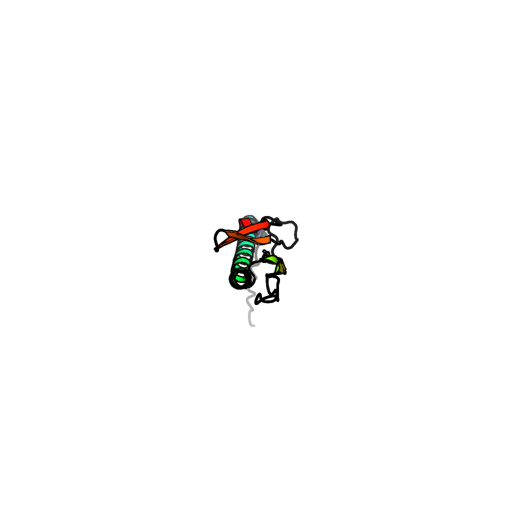93 ? 4.761 2.729 -7.457 1.00 96.19 93 ILE A O 1
ATOM 672 N N . THR A 1 94 ? 3.284 2.880 -9.146 1.00 95.19 94 THR A N 1
ATOM 673 C CA . THR A 1 94 ? 2.228 3.563 -8.394 1.00 95.19 94 THR A CA 1
ATOM 674 C C . THR A 1 94 ? 1.293 2.530 -7.779 1.00 95.19 94 THR A C 1
ATOM 676 O O . THR A 1 94 ? 0.725 1.679 -8.470 1.00 95.19 94 THR A O 1
ATOM 679 N N . MET A 1 95 ? 1.138 2.608 -6.463 1.00 94.25 95 MET A N 1
ATOM 680 C CA . MET A 1 95 ? 0.340 1.693 -5.659 1.00 94.25 95 MET A CA 1
ATOM 681 C C . MET A 1 95 ? -0.847 2.421 -5.040 1.00 94.25 95 MET A C 1
ATOM 683 O O . MET A 1 95 ? -0.708 3.530 -4.528 1.00 94.25 95 MET A O 1
ATOM 687 N N . THR A 1 96 ? -2.008 1.772 -5.056 1.00 93.25 96 THR A N 1
ATOM 688 C CA . THR A 1 96 ? -3.250 2.266 -4.458 1.00 93.25 96 THR A CA 1
ATOM 689 C C . THR A 1 96 ? -3.841 1.155 -3.586 1.00 93.25 96 THR A C 1
ATOM 691 O O . THR A 1 96 ? -4.607 0.324 -4.080 1.00 93.25 96 THR A O 1
ATOM 694 N N . PRO A 1 97 ? -3.496 1.100 -2.287 1.00 90.25 97 PRO A N 1
ATOM 695 C CA . PRO A 1 97 ? -3.978 0.068 -1.366 1.00 90.25 97 PRO A CA 1
ATOM 696 C C . PRO A 1 97 ? -5.496 0.098 -1.104 1.00 90.25 97 PRO A C 1
ATOM 698 O O . PRO A 1 97 ? -6.004 -0.833 -0.477 1.00 90.25 97 PRO A O 1
ATOM 701 N N . ALA A 1 98 ? -6.204 1.131 -1.588 1.00 89.69 98 ALA A N 1
ATOM 702 C CA . ALA A 1 98 ? -7.619 1.410 -1.323 1.00 89.69 98 ALA A CA 1
ATOM 703 C C . ALA A 1 98 ? -7.922 1.571 0.178 1.00 89.69 98 ALA A C 1
ATOM 705 O O . ALA A 1 98 ? -8.893 1.019 0.698 1.00 89.69 98 ALA A O 1
ATOM 706 N N . VAL A 1 99 ? -7.039 2.295 0.870 1.00 91.06 99 VAL A N 1
ATOM 707 C CA . VAL A 1 99 ? -7.200 2.700 2.268 1.00 91.06 99 VAL A CA 1
ATOM 708 C C . VAL A 1 99 ? -6.886 4.182 2.417 1.00 91.06 99 VAL A C 1
ATOM 710 O O . VAL A 1 99 ? -6.149 4.740 1.609 1.00 91.06 99 VAL A O 1
ATOM 713 N N . ASP A 1 100 ? -7.458 4.757 3.465 1.00 91.88 100 ASP A N 1
ATOM 714 C CA . ASP A 1 100 ? -7.212 6.105 3.967 1.00 91.88 100 ASP A CA 1
ATOM 715 C C . ASP A 1 100 ? -6.182 6.001 5.105 1.00 91.88 100 ASP A C 1
ATOM 717 O O . ASP A 1 100 ? -6.454 5.347 6.120 1.00 91.88 100 ASP A O 1
ATOM 721 N N . CYS A 1 101 ? -4.984 6.545 4.902 1.00 89.50 101 CYS A N 1
ATOM 722 C CA . CYS A 1 101 ? -3.866 6.467 5.839 1.00 89.50 101 CYS A CA 1
ATOM 723 C C . CYS A 1 101 ? -3.780 7.683 6.776 1.00 89.50 101 CYS A C 1
ATOM 725 O O . CYS A 1 101 ? -3.179 7.549 7.850 1.00 89.50 101 CYS A O 1
ATOM 727 N N . ASP A 1 102 ? -4.384 8.822 6.415 1.00 89.31 102 ASP A N 1
ATOM 728 C CA . ASP A 1 102 ? -4.282 10.095 7.147 1.00 89.31 102 ASP A CA 1
ATOM 729 C C . ASP A 1 102 ? -5.608 10.615 7.745 1.00 89.31 102 ASP A C 1
ATOM 731 O O . ASP A 1 102 ? -5.604 11.515 8.592 1.00 89.31 102 ASP A O 1
ATOM 735 N N . GLY A 1 103 ? -6.730 9.987 7.400 1.00 87.00 103 GLY A N 1
ATOM 736 C CA . GLY A 1 103 ? -8.067 10.294 7.889 1.00 87.00 103 GLY A CA 1
ATOM 737 C C . GLY A 1 103 ? -8.833 11.328 7.061 1.00 87.00 103 GLY A C 1
ATOM 738 O O . GLY A 1 103 ? -9.840 11.846 7.563 1.00 87.00 103 GLY A O 1
ATOM 739 N N . ASP A 1 104 ? -8.390 11.662 5.847 1.00 88.62 104 ASP A N 1
ATOM 740 C CA . ASP A 1 104 ? -9.039 12.646 4.972 1.00 88.62 104 ASP A CA 1
ATOM 741 C C . ASP A 1 104 ? -10.263 12.105 4.199 1.00 88.62 104 ASP A C 1
ATOM 743 O O . ASP A 1 104 ? -10.964 12.864 3.519 1.00 88.62 104 ASP A O 1
ATOM 747 N N . ALA A 1 105 ? -10.582 10.818 4.382 1.00 84.81 105 ALA A N 1
ATOM 748 C CA . ALA A 1 105 ? -11.640 10.072 3.703 1.00 84.81 105 ALA A CA 1
ATOM 749 C C . ALA A 1 105 ? -11.431 9.857 2.189 1.00 84.81 105 ALA A C 1
ATOM 751 O O . ALA A 1 105 ? -12.387 9.501 1.484 1.00 84.81 105 ALA A O 1
ATOM 752 N N . ALA A 1 106 ? -10.208 10.019 1.685 1.00 87.19 106 ALA A N 1
ATOM 753 C CA . ALA A 1 106 ? -9.779 9.606 0.357 1.00 87.19 106 ALA A CA 1
ATOM 754 C C . ALA A 1 106 ? -8.930 8.324 0.420 1.00 87.19 106 ALA A C 1
ATOM 756 O O . ALA A 1 106 ? -8.449 7.904 1.464 1.00 87.19 106 ALA A O 1
ATOM 757 N N . ASN A 1 107 ? -8.792 7.644 -0.723 1.00 87.69 107 ASN A N 1
ATOM 758 C CA . ASN A 1 107 ? -7.843 6.539 -0.830 1.00 87.69 107 ASN A CA 1
ATOM 759 C C . ASN A 1 107 ? -6.475 7.093 -1.198 1.00 87.69 107 ASN A C 1
ATOM 761 O O . ASN A 1 107 ? -6.347 7.790 -2.209 1.00 87.69 107 ASN A O 1
ATOM 765 N N . ASP A 1 108 ? -5.465 6.673 -0.458 1.00 91.44 108 ASP A N 1
ATOM 766 C CA . ASP A 1 108 ? -4.106 7.132 -0.661 1.00 91.44 108 ASP A CA 1
ATOM 767 C C . ASP A 1 108 ? -3.346 6.333 -1.713 1.00 91.44 108 ASP A C 1
ATOM 769 O O . ASP A 1 108 ? -3.660 5.180 -2.042 1.00 91.44 108 ASP A O 1
ATOM 773 N N . THR A 1 109 ? -2.304 6.969 -2.243 1.00 91.19 109 THR A N 1
ATOM 774 C CA . THR A 1 109 ? -1.388 6.369 -3.210 1.00 91.19 109 THR A CA 1
ATOM 775 C C . THR A 1 109 ? 0.053 6.669 -2.852 1.00 91.19 109 THR A C 1
ATOM 777 O O . THR A 1 109 ? 0.387 7.795 -2.488 1.00 91.19 109 THR A O 1
ATOM 780 N N . PHE A 1 110 ? 0.929 5.696 -3.054 1.00 92.31 110 PHE A N 1
ATOM 781 C CA . PHE A 1 110 ? 2.364 5.883 -2.879 1.00 92.31 110 PHE A CA 1
ATOM 782 C C . PHE A 1 110 ? 3.122 5.262 -4.050 1.00 92.31 110 PHE A C 1
ATOM 784 O O . PHE A 1 110 ? 2.680 4.278 -4.651 1.00 92.31 110 PHE A O 1
ATOM 791 N N . VAL A 1 111 ? 4.253 5.868 -4.407 1.00 93.31 111 VAL A N 1
ATOM 792 C CA . VAL A 1 111 ? 5.066 5.460 -5.559 1.00 93.31 111 VAL A CA 1
ATOM 793 C C . VAL A 1 111 ? 6.392 4.908 -5.085 1.00 93.31 111 VAL A C 1
ATOM 795 O O . VAL A 1 111 ? 7.096 5.526 -4.285 1.00 93.31 111 VAL A O 1
ATOM 798 N N . TYR A 1 112 ? 6.742 3.748 -5.625 1.00 93.56 112 TYR A N 1
ATOM 799 C CA . TYR A 1 112 ? 8.001 3.075 -5.371 1.00 93.56 112 TYR A CA 1
ATOM 800 C C . TYR A 1 112 ? 8.847 3.095 -6.637 1.00 93.56 112 TYR A C 1
ATOM 802 O O . TYR A 1 112 ? 8.499 2.471 -7.640 1.00 93.56 112 TYR A O 1
ATOM 810 N N . SER A 1 113 ? 9.938 3.857 -6.607 1.00 93.19 113 SER A N 1
ATOM 811 C CA . SER A 1 113 ? 10.750 4.131 -7.790 1.00 93.19 113 SER A CA 1
ATOM 812 C C . SER A 1 113 ? 12.061 3.344 -7.779 1.00 93.19 113 SER A C 1
ATOM 814 O O . SER A 1 113 ? 12.707 3.243 -6.731 1.00 93.19 113 SER A O 1
ATOM 816 N N . PRO A 1 114 ? 12.488 2.824 -8.942 1.00 94.38 114 PRO A N 1
ATOM 817 C CA . PRO A 1 114 ? 13.785 2.193 -9.105 1.00 94.38 114 PRO A CA 1
ATOM 818 C C . PRO A 1 114 ? 14.885 3.244 -9.302 1.00 94.38 114 PRO A C 1
ATOM 820 O O . PRO A 1 114 ? 14.758 4.162 -10.108 1.00 94.38 114 PRO A O 1
ATOM 823 N N . THR A 1 115 ? 16.006 3.073 -8.611 1.00 92.00 115 THR A N 1
ATOM 824 C CA . THR A 1 115 ? 17.249 3.821 -8.819 1.00 92.00 115 THR A CA 1
ATOM 825 C C . THR A 1 115 ? 18.352 2.828 -9.187 1.00 92.00 115 THR A C 1
ATOM 827 O O . THR A 1 115 ? 18.773 2.036 -8.340 1.00 92.00 115 THR A O 1
ATOM 830 N N . PRO A 1 116 ? 18.821 2.810 -10.446 1.00 87.44 116 PRO A N 1
ATOM 831 C CA . PRO A 1 116 ? 19.931 1.954 -10.843 1.00 87.44 116 PRO A CA 1
ATOM 832 C C . PRO A 1 116 ? 21.222 2.352 -10.115 1.00 87.44 116 PRO A C 1
ATOM 834 O O . PRO A 1 116 ? 21.630 3.511 -10.152 1.00 87.44 116 PRO A O 1
ATOM 837 N N . SER A 1 117 ? 21.888 1.387 -9.484 1.00 85.19 117 SER A N 1
ATOM 838 C CA . SER A 1 117 ? 23.135 1.575 -8.738 1.00 85.19 117 SER A CA 1
ATOM 839 C C . SER A 1 117 ? 24.072 0.399 -9.016 1.00 85.19 117 SER A C 1
ATOM 841 O O . SER A 1 117 ? 23.848 -0.719 -8.560 1.00 85.19 117 SER A O 1
ATOM 843 N N . GLY A 1 118 ? 25.105 0.617 -9.839 1.00 74.12 118 GLY A N 1
ATOM 844 C CA . GLY A 1 118 ? 26.160 -0.379 -10.079 1.00 74.12 118 GLY A CA 1
ATOM 845 C C . GLY A 1 118 ? 25.691 -1.730 -10.645 1.00 74.12 118 GLY A C 1
ATOM 846 O O . GLY A 1 118 ? 26.291 -2.754 -10.333 1.00 74.12 118 GLY A O 1
ATOM 847 N N . GLY A 1 119 ? 24.622 -1.750 -11.450 1.00 74.19 119 GLY A N 1
ATOM 848 C CA . GLY A 1 119 ? 24.031 -2.979 -12.007 1.00 74.19 119 GLY A CA 1
ATOM 849 C C . GLY A 1 119 ? 22.952 -3.622 -11.127 1.00 74.19 119 GLY A C 1
ATOM 850 O O . GLY A 1 119 ? 22.329 -4.598 -11.537 1.00 74.19 119 GLY A O 1
ATOM 851 N N . LEU A 1 120 ? 22.695 -3.059 -9.946 1.00 81.56 120 LEU A N 1
ATOM 852 C CA . LEU A 1 120 ? 21.545 -3.371 -9.103 1.00 81.56 120 LEU A CA 1
ATOM 853 C C . LEU A 1 120 ? 20.481 -2.279 -9.250 1.00 81.56 120 LEU A C 1
ATOM 855 O O . LEU A 1 120 ? 20.754 -1.185 -9.746 1.00 81.56 120 LEU A O 1
ATOM 859 N N . ILE A 1 121 ? 19.263 -2.574 -8.804 1.00 90.81 121 ILE A N 1
ATOM 860 C CA . ILE A 1 121 ? 18.181 -1.593 -8.713 1.00 90.81 121 ILE A CA 1
ATOM 861 C C . ILE A 1 121 ? 17.836 -1.426 -7.240 1.00 90.81 121 ILE A C 1
ATOM 863 O O . ILE A 1 121 ? 17.318 -2.348 -6.603 1.00 90.81 121 ILE A O 1
ATOM 867 N N . GLU A 1 122 ? 18.122 -0.246 -6.709 1.00 91.94 122 GLU A N 1
ATOM 868 C CA . GLU A 1 122 ? 17.644 0.179 -5.400 1.00 91.94 122 GLU A CA 1
ATOM 869 C C . GLU A 1 122 ? 16.218 0.701 -5.534 1.00 91.94 122 GLU A C 1
ATOM 871 O O . GLU A 1 122 ? 15.852 1.271 -6.557 1.00 91.94 122 GLU A O 1
ATOM 876 N N . TRP A 1 123 ? 15.392 0.492 -4.516 1.00 91.94 123 TRP A N 1
ATOM 877 C CA . TRP A 1 123 ? 13.997 0.908 -4.556 1.00 91.94 123 TRP A CA 1
ATOM 878 C C . TRP A 1 123 ? 13.668 1.764 -3.345 1.00 91.94 123 TRP A C 1
ATOM 880 O O . TRP A 1 123 ? 13.923 1.356 -2.210 1.00 91.94 123 TRP A O 1
ATOM 890 N N . SER A 1 124 ? 13.062 2.918 -3.587 1.00 90.69 124 SER A N 1
ATOM 891 C CA . SER A 1 124 ? 12.693 3.880 -2.552 1.00 90.69 124 SER A CA 1
ATOM 892 C C . SER A 1 124 ? 11.304 4.453 -2.808 1.00 90.69 124 SER A C 1
ATOM 894 O O . SER A 1 124 ? 10.831 4.504 -3.946 1.00 90.69 124 SER A O 1
ATOM 896 N N . PHE A 1 125 ? 10.627 4.861 -1.734 1.00 89.81 125 PHE A N 1
ATOM 897 C CA . PHE A 1 125 ? 9.376 5.604 -1.846 1.00 89.81 125 PHE A CA 1
ATOM 898 C C . PHE A 1 125 ? 9.695 7.043 -2.244 1.00 89.81 125 PHE A C 1
ATOM 900 O O . PHE A 1 125 ? 10.438 7.730 -1.545 1.00 89.81 125 PHE A O 1
ATOM 907 N N . THR A 1 126 ? 9.175 7.481 -3.387 1.00 86.75 126 THR A N 1
ATOM 908 C CA . THR A 1 126 ? 9.409 8.831 -3.931 1.00 86.75 126 THR A CA 1
ATOM 909 C C . THR A 1 126 ? 8.216 9.749 -3.734 1.00 86.75 126 THR A C 1
ATOM 911 O O . THR A 1 126 ? 8.383 10.963 -3.650 1.00 86.75 126 THR A O 1
ATOM 914 N N . THR A 1 127 ? 7.020 9.177 -3.609 1.00 85.62 127 THR A N 1
ATOM 915 C CA . THR A 1 127 ? 5.820 9.882 -3.158 1.00 85.62 127 THR A CA 1
ATOM 916 C C . THR A 1 127 ? 5.049 9.000 -2.190 1.00 85.62 127 THR A C 1
ATOM 918 O O . THR A 1 127 ? 5.008 7.780 -2.350 1.00 85.62 127 THR A O 1
ATOM 921 N N . ASP A 1 128 ? 4.458 9.634 -1.184 1.00 85.94 128 ASP A N 1
ATOM 922 C CA . ASP A 1 128 ? 3.682 8.978 -0.137 1.00 85.94 128 ASP A CA 1
ATOM 923 C C . ASP A 1 128 ? 2.512 9.892 0.241 1.00 85.94 128 ASP A C 1
ATOM 925 O O . ASP A 1 128 ? 2.583 10.647 1.213 1.00 85.94 128 ASP A O 1
ATOM 929 N N . ALA A 1 129 ? 1.473 9.915 -0.603 1.00 79.81 129 ALA A N 1
ATOM 930 C CA . ALA A 1 129 ? 0.244 10.623 -0.255 1.00 79.81 129 ALA A CA 1
ATOM 931 C C . ALA A 1 129 ? -0.377 9.927 0.969 1.00 79.81 129 ALA A C 1
ATOM 933 O O . ALA A 1 129 ? -0.397 8.698 1.025 1.00 79.81 129 ALA A O 1
ATOM 934 N N . GLY A 1 130 ? -0.755 10.709 1.980 1.00 80.81 130 GLY A N 1
ATOM 935 C CA . GLY A 1 130 ? -1.312 10.208 3.242 1.00 80.81 130 GLY A CA 1
ATOM 936 C C . GLY A 1 130 ? -0.335 9.489 4.181 1.00 80.81 130 GLY A C 1
ATOM 937 O O . GLY A 1 130 ? -0.729 9.032 5.251 1.00 80.81 130 GLY A O 1
ATOM 938 N N . GLY A 1 131 ? 0.957 9.385 3.845 1.00 86.88 131 GLY A N 1
ATOM 939 C CA . GLY A 1 131 ? 1.945 8.791 4.755 1.00 86.88 131 GLY A CA 1
ATOM 940 C C . GLY A 1 131 ? 1.813 7.270 4.928 1.00 86.88 131 GLY A C 1
ATOM 941 O O . GLY A 1 131 ? 2.236 6.722 5.952 1.00 86.88 131 GLY A O 1
ATOM 942 N N . CYS A 1 132 ? 1.209 6.570 3.962 1.00 85.38 132 CYS A N 1
ATOM 943 C CA . CYS A 1 132 ? 1.001 5.125 4.010 1.00 85.38 132 CYS A CA 1
ATOM 944 C C . CYS A 1 132 ? 2.300 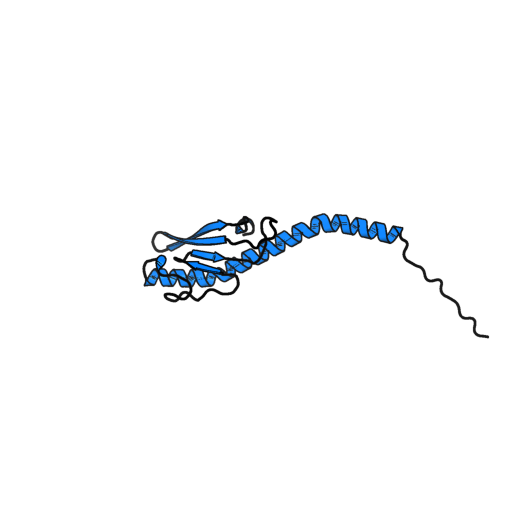4.324 4.181 1.00 85.38 132 CYS A C 1
ATOM 946 O O . CYS A 1 132 ? 2.265 3.231 4.756 1.00 85.38 132 CYS A O 1
ATOM 948 N N . SER A 1 133 ? 3.454 4.848 3.748 1.00 84.00 133 SER A N 1
ATOM 949 C CA . SER A 1 133 ? 4.748 4.200 3.992 1.00 84.00 133 SER A CA 1
ATOM 950 C C . SER A 1 133 ? 5.061 4.048 5.485 1.00 84.00 133 SER A C 1
ATOM 952 O O . SER A 1 133 ? 5.868 3.189 5.833 1.00 84.00 133 SER A O 1
ATOM 954 N N . GLY A 1 134 ? 4.440 4.830 6.374 1.00 85.44 134 GLY A N 1
ATOM 955 C CA . GLY A 1 134 ? 4.605 4.702 7.826 1.00 85.44 134 GLY A CA 1
ATOM 956 C C . GLY A 1 134 ? 4.043 3.401 8.415 1.00 85.44 134 GLY A C 1
ATOM 957 O O . GLY A 1 134 ? 4.365 3.054 9.552 1.00 85.44 134 GLY A O 1
ATOM 958 N N . TYR A 1 135 ? 3.227 2.664 7.655 1.00 85.50 135 TYR A N 1
ATOM 959 C CA . TYR A 1 135 ? 2.642 1.390 8.082 1.00 85.50 135 TYR A CA 1
ATOM 960 C C . TYR A 1 135 ? 3.451 0.153 7.649 1.00 85.50 135 TYR A C 1
ATOM 962 O O . TYR A 1 135 ? 3.107 -0.966 8.055 1.00 85.50 135 TYR A O 1
ATOM 970 N N . LEU A 1 136 ? 4.510 0.341 6.854 1.00 83.62 136 LEU A N 1
ATOM 971 C CA . LEU A 1 136 ? 5.440 -0.704 6.406 1.00 83.62 136 LEU A CA 1
ATOM 972 C C . LEU A 1 136 ? 6.490 -1.011 7.480 1.00 83.62 136 LEU A C 1
ATOM 974 O O . LEU A 1 136 ? 6.594 -2.205 7.851 1.00 83.62 136 LEU A O 1
#

pLDDT: mean 90.44, std 7.49, range [52.91, 97.25]

Sequence (136 aa):
MKTNKQKKQQGFTLIELMIVVAIIGVLSAIAIPAYKDYTIKSNVVATLSESASYKTAIALCYQETGAMANCDAGANGVPAVAGRISGITDGAITMTPAVDCDGDAANDTFVYSPTPSGGLIEWSFTTDAGGCSGYL

Secondary structure (DSSP, 8-state):
----------PPPHHHHHHHHHHHHHHHHHHHHHHHHHHHHHHHHHHHHHHHHHHHHHHHHHHHHS-GGG--TTSTTPPPP-TTEEEEETTEEEE--S--SSSSSSPP-EEEEEEEETTEEEEEEEEEGGGGGGG-

Radius of gyration: 26.31 Å; chains: 1; bounding box: 86×40×60 Å